Protein AF-A0A7J3U9E3-F1 (afdb_monomer_lite)

Sequence (183 aa):
MKIQPECLPCLLRRVLYEVEIGTDDAKLASDALIAAVKTLSEVFSPSRCSAEIATHVHRTVYEKLGNNDPYRKLKEKSNEVALSLLPKVERVIDETEDPLKAAMVCSIIGNILDFGIKGGSGSPEDLFKVFDKYFSEGLGYDDYGKLHSILLNSKKVVLVTDNCGEIVFDKVLCRELKRFNPG

Secondary structure (DSSP, 8-state):
-B--TTHHHHHHHHHHHHHHHH-S-HHHHHHHHHHHHHHHHHH--TTSBHHHHHHHHHHHHHHHHT-S-TTHHHHHHHHHHHHHHHHHHHHHHHTSS-HHHHHHHHHHHHHHS--SSTT----HHHHHHHHHHHHHH--SS--HHHHHHHHTT-S---PPP--TTHHHHHHHHHHHHHHH---

Foldseek 3Di:
DFDDPVLVVVLLVVQLVLLVLLDPDPVLSVVLSVQLVVLLVVPDDRPDDSVVSSVSSVVSSCVSSVHPCSCVVQLVQLQVLLVVCVVVLVVQLVPDPHSLLSLVQQLVLQVVDSRGDPPPPDDSVVSVVSSVVSSVVGDPDDPPVVVLVVLVPDPDDDDDDDGRNSVSSVVSSVVVSCVSPVD

Structure (mmCIF, N/CA/C/O backbone):
data_AF-A0A7J3U9E3-F1
#
_entry.id   AF-A0A7J3U9E3-F1
#
loop_
_atom_site.group_PDB
_atom_site.id
_atom_site.type_symbol
_atom_site.label_atom_id
_atom_site.label_alt_id
_atom_site.label_comp_id
_atom_site.label_asym_id
_atom_site.label_entity_id
_atom_site.label_seq_id
_atom_site.pdbx_PDB_ins_code
_atom_site.Cartn_x
_atom_site.Cartn_y
_atom_site.Cartn_z
_atom_site.occupancy
_atom_site.B_iso_or_equiv
_atom_site.auth_seq_id
_atom_site.auth_comp_id
_atom_site.auth_asym_id
_atom_site.auth_atom_id
_atom_site.pdbx_PDB_model_num
ATOM 1 N N . MET A 1 1 ? -10.139 6.457 -10.628 1.00 81.62 1 MET A N 1
ATOM 2 C CA . MET A 1 1 ? -10.054 7.867 -11.082 1.00 81.62 1 MET A CA 1
ATOM 3 C C . MET A 1 1 ? -9.633 7.905 -12.544 1.00 81.62 1 MET A C 1
ATOM 5 O O . MET A 1 1 ? -8.918 7.003 -12.964 1.00 81.62 1 MET A O 1
ATOM 9 N N . LYS A 1 2 ? -10.068 8.909 -13.317 1.00 92.81 2 LYS A N 1
ATOM 10 C CA . LYS A 1 2 ? -9.559 9.118 -14.684 1.00 92.81 2 LYS A CA 1
ATOM 11 C C . LYS A 1 2 ? -8.098 9.557 -14.639 1.00 92.81 2 LYS A C 1
ATOM 13 O O . LYS A 1 2 ? -7.717 10.269 -13.708 1.00 92.81 2 LYS A O 1
ATOM 18 N N . ILE A 1 3 ? -7.304 9.149 -15.623 1.00 93.00 3 ILE A N 1
ATOM 19 C CA . ILE A 1 3 ? -5.900 9.561 -15.710 1.00 93.00 3 ILE A CA 1
ATOM 20 C C . ILE A 1 3 ? -5.777 11.087 -15.825 1.00 93.00 3 ILE A C 1
ATOM 22 O O . ILE A 1 3 ? -6.540 11.722 -16.551 1.00 93.00 3 ILE A O 1
ATOM 26 N N . GLN A 1 4 ? -4.842 11.664 -15.071 1.00 93.38 4 GLN A N 1
ATOM 27 C CA . GLN A 1 4 ? -4.520 13.093 -15.086 1.00 93.38 4 GLN A CA 1
ATOM 28 C C . GLN A 1 4 ? -3.133 13.311 -15.713 1.00 93.38 4 GLN A C 1
ATOM 30 O O . GLN A 1 4 ? -2.341 12.362 -15.756 1.00 93.38 4 GLN A O 1
ATOM 35 N N . PRO A 1 5 ? -2.804 14.522 -16.195 1.00 91.50 5 PRO A N 1
ATOM 36 C CA . PRO A 1 5 ? -1.491 14.813 -16.776 1.00 91.50 5 PRO A CA 1
ATOM 37 C C . PRO A 1 5 ? -0.313 14.430 -15.865 1.00 91.50 5 PRO A C 1
ATOM 39 O O . PRO A 1 5 ? 0.682 13.881 -16.335 1.00 91.50 5 PRO A O 1
ATOM 42 N N . GLU A 1 6 ? -0.446 14.625 -14.552 1.00 92.56 6 GLU A N 1
ATOM 43 C CA . GLU A 1 6 ? 0.579 14.325 -13.543 1.00 92.56 6 GLU A CA 1
ATOM 44 C C . GLU A 1 6 ? 0.817 12.815 -13.377 1.00 92.56 6 GLU A C 1
ATOM 46 O O . GLU A 1 6 ? 1.889 12.392 -12.932 1.00 92.56 6 GLU A O 1
ATOM 51 N N . CYS A 1 7 ? -0.153 11.979 -13.772 1.00 92.88 7 CYS A N 1
ATOM 52 C CA . CYS A 1 7 ? -0.016 10.526 -13.725 1.00 92.88 7 CYS A CA 1
ATOM 53 C C . CYS A 1 7 ? 1.046 10.014 -14.703 1.00 92.88 7 CYS A C 1
ATOM 55 O O . CYS A 1 7 ? 1.656 8.984 -14.430 1.00 92.88 7 CYS A O 1
ATOM 57 N N . LEU A 1 8 ? 1.287 10.713 -15.818 1.00 93.00 8 LEU A N 1
ATOM 58 C CA . LEU A 1 8 ? 2.249 10.289 -16.835 1.00 93.00 8 LEU A CA 1
ATOM 59 C C . LEU A 1 8 ? 3.691 10.243 -16.290 1.00 93.00 8 LEU A C 1
ATOM 61 O O . LEU A 1 8 ? 4.283 9.160 -16.276 1.00 93.00 8 LEU A O 1
ATOM 65 N N . PRO A 1 9 ? 4.270 11.353 -15.783 1.00 94.56 9 PRO A N 1
ATOM 66 C CA . PRO A 1 9 ? 5.610 11.313 -15.206 1.00 94.56 9 PRO A CA 1
ATOM 67 C C . PRO A 1 9 ? 5.672 10.470 -13.924 1.00 94.56 9 PRO A C 1
ATOM 69 O O . PRO A 1 9 ? 6.720 9.904 -13.623 1.00 94.56 9 PRO A O 1
ATOM 72 N N . CYS A 1 10 ? 4.572 10.355 -13.171 1.00 94.56 10 CYS A N 1
ATOM 73 C CA . CYS A 1 10 ? 4.508 9.489 -11.993 1.00 94.56 10 CYS A CA 1
ATOM 74 C C . CYS A 1 10 ? 4.672 8.005 -12.362 1.00 94.56 10 CYS A C 1
ATOM 76 O O . CYS A 1 10 ? 5.535 7.323 -11.808 1.00 94.56 10 CYS A O 1
ATOM 78 N N . LEU A 1 11 ? 3.904 7.527 -13.345 1.00 96.38 11 LEU A N 1
ATOM 79 C CA . LEU A 1 11 ? 3.959 6.143 -13.810 1.00 96.38 11 LEU A CA 1
ATOM 80 C C . LEU A 1 11 ? 5.330 5.799 -14.400 1.00 96.38 11 LEU A C 1
ATOM 82 O O . LEU A 1 11 ? 5.890 4.761 -14.065 1.00 96.38 11 LEU A O 1
ATOM 86 N N . LEU A 1 12 ? 5.914 6.685 -15.214 1.00 96.56 12 LEU A N 1
ATOM 87 C CA . LEU A 1 12 ? 7.243 6.456 -15.792 1.00 96.56 12 LEU A CA 1
ATOM 88 C C . LEU A 1 12 ? 8.344 6.369 -14.726 1.00 96.56 12 LEU A C 1
ATOM 90 O O . LEU A 1 12 ? 9.228 5.522 -14.837 1.00 96.56 12 LEU A O 1
ATOM 94 N N . ARG A 1 13 ? 8.277 7.183 -13.662 1.00 96.50 13 ARG A N 1
ATOM 95 C CA . ARG A 1 13 ? 9.192 7.040 -12.516 1.00 96.50 13 ARG A CA 1
ATOM 96 C C . ARG A 1 13 ? 9.023 5.694 -11.816 1.00 96.50 13 ARG A C 1
ATOM 98 O O . ARG A 1 13 ? 10.018 5.091 -11.426 1.00 96.50 13 ARG A O 1
ATOM 105 N N . ARG A 1 14 ? 7.785 5.212 -11.664 1.00 95.75 14 ARG A N 1
ATOM 106 C CA . ARG A 1 14 ? 7.526 3.903 -11.052 1.00 95.75 14 ARG A CA 1
ATOM 107 C C . ARG A 1 14 ? 8.067 2.762 -11.908 1.00 95.75 14 ARG A C 1
ATOM 109 O O . ARG A 1 14 ? 8.693 1.867 -11.361 1.00 95.75 14 ARG A O 1
ATOM 116 N N . VAL A 1 15 ? 7.875 2.832 -13.223 1.00 97.56 15 VAL A N 1
ATOM 117 C CA . VAL A 1 15 ? 8.440 1.885 -14.195 1.00 97.56 15 VAL A CA 1
ATOM 118 C C . VAL A 1 15 ? 9.968 1.865 -14.136 1.00 97.56 15 VAL A C 1
ATOM 120 O O . VAL A 1 15 ? 10.560 0.792 -14.138 1.00 97.56 15 VAL A O 1
ATOM 123 N N . LEU A 1 16 ? 10.619 3.030 -14.043 1.00 97.25 16 LEU A N 1
ATOM 124 C CA . LEU A 1 16 ? 12.074 3.089 -13.891 1.00 97.25 16 LEU A CA 1
ATOM 125 C C . LEU A 1 16 ? 12.529 2.348 -12.629 1.00 97.25 16 LEU A C 1
ATOM 127 O O . LEU A 1 16 ? 13.369 1.459 -12.714 1.00 97.25 16 LEU A O 1
ATOM 131 N N . TYR A 1 17 ? 11.910 2.654 -11.488 1.00 95.44 17 TYR A N 1
ATOM 132 C CA . TYR A 1 17 ? 12.213 1.982 -10.226 1.00 95.44 17 TYR A CA 1
ATOM 133 C C . TYR A 1 17 ? 11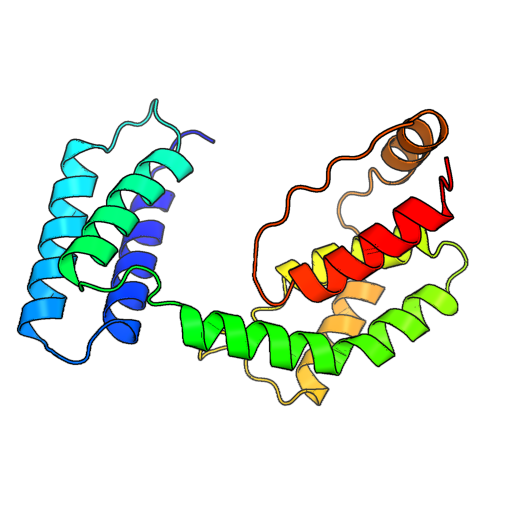.970 0.464 -10.291 1.00 95.44 17 TYR A C 1
ATOM 135 O O . TYR A 1 17 ? 12.771 -0.318 -9.791 1.00 95.44 17 TYR A O 1
ATOM 143 N N . GLU A 1 18 ? 10.878 0.038 -10.927 1.00 95.50 18 GLU A N 1
ATOM 144 C CA . GLU A 1 18 ? 10.525 -1.371 -11.140 1.00 95.50 18 GLU A CA 1
ATOM 145 C C . GLU A 1 18 ? 11.589 -2.134 -11.938 1.00 95.50 18 GLU A C 1
ATOM 147 O O . GLU A 1 18 ? 11.934 -3.265 -11.594 1.00 95.50 18 GLU A O 1
ATOM 152 N N . VAL A 1 19 ? 12.135 -1.504 -12.979 1.00 97.00 19 VAL A N 1
ATOM 153 C CA . VAL A 1 19 ? 13.220 -2.067 -13.786 1.00 97.00 19 VAL A CA 1
ATOM 154 C C . VAL A 1 19 ? 14.523 -2.132 -12.986 1.00 97.00 19 VAL A C 1
ATOM 156 O O . VAL A 1 19 ? 15.174 -3.174 -13.001 1.00 97.00 19 VAL A O 1
ATOM 159 N N . GLU A 1 20 ? 14.866 -1.078 -12.238 1.00 95.06 20 GLU A N 1
ATOM 160 C CA . GLU A 1 20 ? 16.078 -1.017 -11.401 1.00 95.06 20 GLU A CA 1
ATOM 161 C C . GLU A 1 20 ? 16.117 -2.105 -10.322 1.00 95.06 20 GLU A C 1
ATOM 163 O O . GLU A 1 20 ? 17.176 -2.653 -10.030 1.00 95.06 20 GLU A O 1
ATOM 168 N N . ILE A 1 21 ? 14.975 -2.437 -9.716 1.00 94.31 21 ILE A N 1
ATOM 169 C CA . ILE A 1 21 ? 14.902 -3.539 -8.743 1.00 94.31 21 ILE A CA 1
ATOM 170 C C . ILE A 1 21 ? 14.735 -4.910 -9.412 1.00 94.31 21 ILE A C 1
ATOM 172 O O . ILE A 1 21 ? 14.888 -5.941 -8.754 1.00 94.31 21 ILE A O 1
ATOM 176 N N . GLY A 1 22 ? 14.366 -4.926 -10.693 1.00 94.38 22 GLY A N 1
ATOM 177 C CA . GLY A 1 22 ? 14.012 -6.124 -11.441 1.00 94.38 22 GLY A CA 1
ATOM 178 C C . GLY A 1 22 ? 15.18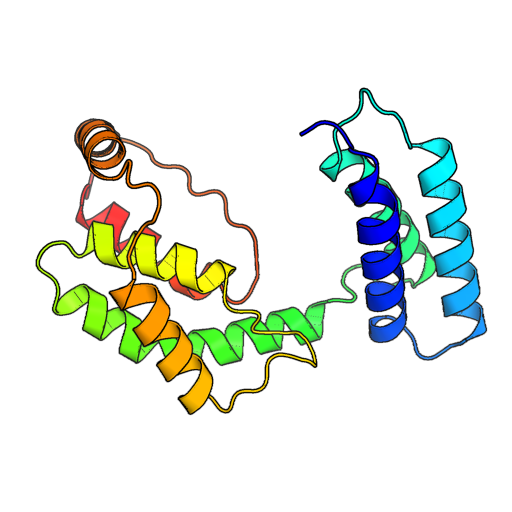0 -6.777 -12.176 1.00 94.38 22 GLY A C 1
ATOM 179 O O . GLY A 1 22 ? 15.147 -7.992 -12.370 1.00 94.38 22 GLY A O 1
ATOM 180 N N . THR A 1 23 ? 16.197 -6.012 -12.589 1.00 95.69 23 THR A N 1
ATOM 181 C CA . THR A 1 23 ? 17.367 -6.539 -13.306 1.00 95.69 23 THR A CA 1
ATOM 182 C C . THR A 1 23 ? 18.586 -5.616 -13.241 1.00 95.69 23 THR A C 1
ATOM 184 O O . THR A 1 23 ? 18.447 -4.397 -13.240 1.00 95.69 23 THR A O 1
ATOM 187 N N . ASP A 1 24 ? 19.783 -6.210 -13.274 1.00 96.19 24 ASP A N 1
ATOM 188 C CA . ASP A 1 24 ? 21.062 -5.508 -13.463 1.00 96.19 24 ASP A CA 1
ATOM 189 C C . ASP A 1 24 ? 21.544 -5.546 -14.936 1.00 96.19 24 ASP A C 1
ATOM 191 O O . ASP A 1 24 ? 22.569 -4.956 -15.283 1.00 96.19 24 ASP A O 1
ATOM 195 N N . ASP A 1 25 ? 20.829 -6.247 -15.830 1.00 97.94 25 ASP A N 1
ATOM 196 C CA . ASP A 1 25 ? 21.156 -6.307 -17.260 1.00 97.94 25 ASP A CA 1
ATOM 197 C C . ASP A 1 25 ? 20.689 -5.026 -17.964 1.00 97.94 25 ASP A C 1
ATOM 199 O O . ASP A 1 25 ? 19.494 -4.790 -18.157 1.00 97.94 25 ASP A O 1
ATOM 203 N N . ALA A 1 26 ? 21.649 -4.206 -18.393 1.00 97.25 26 ALA A N 1
ATOM 204 C CA . ALA A 1 26 ? 21.386 -2.919 -19.033 1.00 97.25 26 ALA A CA 1
ATOM 205 C C . ALA A 1 26 ? 20.565 -3.026 -20.332 1.00 97.25 26 ALA A C 1
ATOM 207 O O . ALA A 1 26 ? 19.770 -2.131 -20.633 1.00 97.25 26 ALA A O 1
ATOM 208 N N . LYS A 1 27 ? 20.738 -4.103 -21.109 1.00 97.94 27 LYS A N 1
ATOM 209 C CA . LYS A 1 27 ? 19.973 -4.313 -22.342 1.00 97.94 27 LYS A CA 1
ATOM 210 C C . LYS A 1 27 ? 18.536 -4.685 -22.002 1.00 97.94 27 LYS A C 1
ATOM 212 O O . LYS A 1 27 ? 17.617 -4.074 -22.541 1.00 97.94 27 LYS A O 1
ATOM 217 N N . LEU A 1 28 ? 18.346 -5.627 -21.079 1.00 98.06 28 LEU A N 1
ATOM 218 C CA . LEU A 1 28 ? 17.017 -6.028 -20.620 1.00 98.06 28 LEU A CA 1
ATOM 219 C C . LEU A 1 28 ? 16.259 -4.850 -19.996 1.00 98.06 28 LEU A C 1
ATOM 221 O O . LEU A 1 28 ? 15.079 -4.651 -20.285 1.00 98.06 28 LEU A O 1
ATOM 225 N N . ALA A 1 29 ? 16.951 -4.037 -19.196 1.00 98.00 29 ALA A N 1
ATOM 226 C CA . ALA A 1 29 ? 16.406 -2.819 -18.616 1.00 98.00 29 ALA A CA 1
ATOM 227 C C . ALA A 1 29 ? 15.936 -1.836 -19.698 1.00 98.00 29 ALA A C 1
ATOM 229 O O . ALA A 1 29 ? 14.800 -1.361 -19.660 1.00 98.00 29 ALA A O 1
ATOM 230 N N . SER A 1 30 ? 16.775 -1.570 -20.705 1.00 98.19 30 SER A N 1
ATOM 231 C CA . SER A 1 30 ? 16.413 -0.698 -21.827 1.00 98.19 30 SER A CA 1
ATOM 232 C C . SER A 1 30 ? 15.210 -1.236 -22.609 1.00 98.19 30 SER A C 1
ATOM 234 O O . SER A 1 30 ? 14.263 -0.491 -22.872 1.00 98.19 30 SER A O 1
ATOM 236 N N . ASP A 1 31 ? 15.197 -2.536 -22.911 1.00 98.31 31 ASP A N 1
ATOM 237 C CA . ASP A 1 31 ? 14.107 -3.192 -23.635 1.00 98.31 31 ASP A CA 1
ATOM 238 C C . ASP A 1 31 ? 12.777 -3.115 -22.861 1.00 98.31 31 ASP A C 1
ATOM 240 O O . ASP A 1 31 ? 11.725 -2.860 -23.460 1.00 98.31 31 ASP A O 1
ATOM 244 N N . ALA A 1 32 ? 12.810 -3.278 -21.534 1.00 98.44 32 ALA A N 1
ATOM 245 C CA . ALA A 1 32 ? 11.640 -3.144 -20.668 1.00 98.44 32 ALA A CA 1
ATOM 246 C C . ALA A 1 32 ? 11.102 -1.703 -20.639 1.00 98.44 32 ALA A C 1
ATOM 248 O O . ALA A 1 32 ? 9.899 -1.493 -20.809 1.00 98.44 32 ALA A O 1
ATOM 249 N N . LEU A 1 33 ? 11.979 -0.700 -20.511 1.00 98.44 33 LEU A N 1
ATOM 250 C CA . LEU A 1 33 ? 11.592 0.717 -20.540 1.00 98.44 33 LEU A CA 1
ATOM 251 C C . LEU A 1 33 ? 10.970 1.114 -21.886 1.00 98.44 33 LEU A C 1
ATOM 253 O O . LEU A 1 33 ? 9.926 1.770 -21.923 1.00 98.44 33 LEU A O 1
ATOM 257 N N . ILE A 1 34 ? 11.569 0.683 -23.001 1.00 98.50 34 ILE A N 1
ATOM 258 C CA . ILE A 1 34 ? 11.032 0.931 -24.346 1.00 98.50 34 ILE A CA 1
ATOM 259 C C . ILE A 1 34 ? 9.642 0.301 -24.490 1.00 98.50 34 ILE A C 1
ATOM 261 O O . ILE A 1 34 ? 8.728 0.933 -25.025 1.00 98.50 34 ILE A O 1
ATOM 265 N N . ALA A 1 35 ? 9.461 -0.932 -24.013 1.00 98.50 35 ALA A N 1
ATOM 266 C CA . ALA A 1 35 ? 8.174 -1.618 -24.065 1.00 98.50 35 ALA A CA 1
ATOM 267 C C . ALA A 1 35 ? 7.104 -0.924 -23.206 1.00 98.50 35 ALA A C 1
ATOM 269 O O . ALA A 1 35 ? 5.956 -0.800 -23.642 1.00 98.50 35 ALA A O 1
ATOM 270 N N . ALA A 1 36 ? 7.480 -0.419 -22.029 1.00 98.44 36 ALA A N 1
ATOM 271 C CA . ALA A 1 36 ? 6.589 0.333 -21.154 1.00 98.44 36 ALA A CA 1
ATOM 272 C C . ALA A 1 36 ? 6.092 1.625 -21.814 1.00 98.44 36 ALA A C 1
ATOM 274 O O . ALA A 1 36 ? 4.891 1.886 -21.823 1.00 98.44 36 ALA A O 1
ATOM 275 N N . VAL A 1 37 ? 6.995 2.408 -22.419 1.00 98.25 37 VAL A N 1
ATOM 276 C CA . VAL A 1 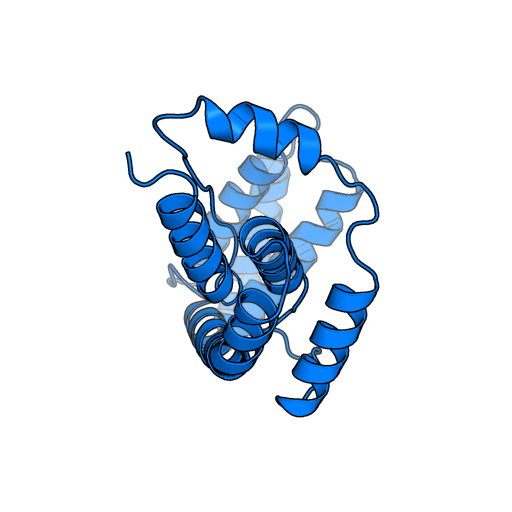37 ? 6.642 3.662 -23.108 1.00 98.25 37 VAL A CA 1
ATOM 277 C C . VAL A 1 37 ? 5.731 3.402 -24.309 1.00 98.25 37 VAL A C 1
ATOM 279 O O . VAL A 1 37 ? 4.754 4.127 -24.490 1.00 98.25 37 VAL A O 1
ATOM 282 N N . LYS A 1 38 ? 6.007 2.356 -25.102 1.00 98.38 38 LYS A N 1
ATOM 283 C CA . LYS A 1 38 ? 5.137 1.947 -26.220 1.00 98.38 38 LYS A CA 1
ATOM 284 C C . LYS A 1 38 ? 3.747 1.539 -25.739 1.00 98.38 38 LYS A C 1
ATOM 286 O O . LYS A 1 38 ? 2.755 2.060 -26.228 1.00 98.38 38 LYS A O 1
ATOM 291 N N . THR A 1 39 ? 3.679 0.675 -24.726 1.00 98.31 39 THR A N 1
ATOM 292 C CA . THR A 1 39 ? 2.396 0.251 -24.143 1.00 98.31 39 THR A CA 1
ATOM 293 C C . THR A 1 39 ? 1.619 1.462 -23.647 1.00 98.31 39 THR A C 1
ATOM 295 O O . THR A 1 39 ? 0.440 1.613 -23.948 1.00 98.31 39 THR A O 1
ATOM 298 N N . LEU A 1 40 ? 2.284 2.360 -22.917 1.00 97.12 40 LEU A N 1
ATOM 299 C CA . LEU A 1 40 ? 1.668 3.569 -22.394 1.00 97.12 40 LEU A CA 1
ATOM 300 C C . LEU A 1 40 ? 1.105 4.447 -23.514 1.00 97.12 40 LEU A C 1
ATOM 302 O O . LEU A 1 40 ? -0.027 4.896 -23.380 1.00 97.12 40 LEU A O 1
ATOM 306 N N . SER A 1 41 ? 1.833 4.665 -24.616 1.00 96.38 41 SER A N 1
ATOM 307 C CA . SER A 1 41 ? 1.319 5.478 -25.727 1.00 96.38 41 SER A CA 1
ATOM 308 C C . SER A 1 41 ? 0.099 4.852 -26.410 1.00 96.38 41 SER A C 1
ATOM 310 O O . SER A 1 41 ? -0.791 5.583 -26.837 1.00 96.38 41 SER A O 1
ATOM 312 N N . GLU A 1 42 ? 0.026 3.522 -26.467 1.00 96.75 42 GLU A N 1
ATOM 313 C CA . GLU A 1 42 ? -1.105 2.784 -27.038 1.00 96.75 42 GLU A CA 1
ATOM 314 C C . GLU A 1 42 ? -2.341 2.812 -26.130 1.00 96.75 42 GLU A C 1
ATOM 316 O O . GLU A 1 42 ? -3.466 2.966 -26.608 1.00 96.75 42 GLU A O 1
ATOM 321 N N . VAL A 1 43 ? -2.155 2.656 -24.814 1.00 95.38 43 VAL A N 1
ATOM 322 C CA . VAL A 1 43 ? -3.275 2.522 -23.868 1.00 95.38 43 VAL A CA 1
ATOM 323 C C . VAL A 1 43 ? -3.740 3.845 -23.259 1.00 95.38 43 VAL A C 1
ATOM 325 O O . VAL A 1 43 ? -4.833 3.886 -22.678 1.00 95.38 43 VAL A O 1
ATOM 328 N N . PHE A 1 44 ? -2.937 4.910 -23.356 1.00 94.00 44 PHE A N 1
ATOM 329 C CA . PHE A 1 44 ? -3.234 6.198 -22.737 1.00 94.00 44 PHE A CA 1
ATOM 330 C C . PHE A 1 44 ? -4.523 6.801 -23.293 1.00 94.00 44 PHE A C 1
ATOM 332 O O . PHE A 1 44 ? -4.701 6.988 -24.494 1.00 94.00 44 PHE A O 1
ATOM 339 N N . SER A 1 45 ? -5.432 7.156 -22.390 1.00 93.62 45 SER A N 1
ATOM 340 C CA . SER A 1 45 ? -6.686 7.804 -22.747 1.00 93.62 45 SER A CA 1
ATOM 341 C C . SER A 1 45 ? -7.209 8.611 -21.558 1.00 93.62 45 SER A C 1
ATOM 343 O O . SER A 1 45 ? -7.428 8.021 -20.498 1.00 93.62 45 SER A O 1
ATOM 345 N N . PRO A 1 46 ? -7.488 9.921 -21.715 1.00 92.19 46 PRO A N 1
ATOM 346 C CA . PRO A 1 46 ? -8.044 10.758 -20.645 1.00 92.19 46 PRO A CA 1
ATOM 347 C C . PRO A 1 46 ? -9.380 10.254 -20.080 1.00 92.19 46 PRO A C 1
ATOM 349 O O . PRO A 1 46 ? -9.762 10.590 -18.961 1.00 92.19 46 PRO A O 1
ATOM 352 N N . SER A 1 47 ? -10.118 9.442 -20.844 1.00 93.69 47 SER A N 1
ATOM 353 C CA . SER A 1 47 ? -11.374 8.837 -20.394 1.00 93.69 47 SER A CA 1
ATOM 354 C C . SER A 1 47 ? -11.197 7.546 -19.593 1.00 93.69 47 SER A C 1
ATOM 356 O O . SER A 1 47 ? -12.155 7.119 -18.951 1.00 93.69 47 SER A O 1
ATOM 358 N N . ARG A 1 48 ? -10.012 6.922 -19.617 1.00 93.75 48 ARG A N 1
ATOM 359 C CA . ARG A 1 48 ? -9.754 5.636 -18.953 1.00 93.75 48 ARG A CA 1
ATOM 360 C C . ARG A 1 48 ? -9.283 5.804 -17.513 1.00 93.75 48 ARG A C 1
ATOM 362 O O . ARG A 1 48 ? -8.774 6.851 -17.104 1.00 93.75 48 ARG A O 1
ATOM 369 N N . CYS A 1 49 ? -9.468 4.739 -16.735 1.00 95.19 49 CYS A N 1
ATOM 370 C CA . CYS A 1 49 ? -9.005 4.670 -15.358 1.00 95.19 49 CYS A CA 1
ATOM 371 C C . CYS A 1 49 ? -7.469 4.643 -15.308 1.00 95.19 49 CYS A C 1
ATOM 373 O O . CYS A 1 49 ? -6.835 3.864 -16.019 1.00 95.19 49 CYS A O 1
ATOM 375 N N . SER A 1 50 ? -6.866 5.457 -14.439 1.00 94.69 50 SER A N 1
ATOM 376 C CA . SER A 1 50 ? -5.407 5.491 -14.264 1.00 94.69 50 SER A CA 1
ATOM 377 C C . SER A 1 50 ? -4.836 4.143 -13.817 1.00 94.69 50 SER A C 1
ATOM 379 O O . SER A 1 50 ? -3.814 3.714 -14.344 1.00 94.69 50 SER A O 1
ATOM 381 N N . ALA A 1 51 ? -5.513 3.454 -12.893 1.00 94.62 51 ALA A N 1
ATOM 382 C CA . ALA A 1 51 ? -5.079 2.156 -12.374 1.00 94.62 51 ALA A CA 1
ATOM 383 C C . ALA A 1 51 ? -5.090 1.059 -13.451 1.00 94.62 51 ALA A C 1
ATOM 385 O O . ALA A 1 51 ? -4.206 0.207 -13.483 1.00 94.62 51 ALA A O 1
ATOM 386 N N . GLU A 1 52 ? -6.057 1.104 -14.369 1.00 96.31 52 GLU A N 1
ATOM 387 C CA . GLU A 1 52 ? -6.143 0.173 -15.497 1.00 96.31 52 GLU A CA 1
ATOM 388 C C . GLU A 1 52 ? -4.971 0.381 -16.468 1.00 96.31 52 GLU A C 1
ATOM 390 O O . GLU A 1 52 ? -4.282 -0.575 -16.818 1.00 96.31 52 GLU A O 1
ATOM 395 N N . ILE A 1 53 ? -4.687 1.637 -16.835 1.00 96.94 53 ILE A N 1
ATOM 396 C CA . ILE A 1 53 ? -3.531 1.996 -17.672 1.00 96.94 53 ILE A CA 1
ATOM 397 C C . ILE A 1 53 ? -2.224 1.544 -17.010 1.00 96.94 53 ILE A C 1
ATOM 399 O O . ILE A 1 53 ? -1.423 0.863 -17.648 1.00 96.94 53 ILE A O 1
ATOM 403 N N . ALA A 1 54 ? -2.024 1.877 -15.732 1.00 96.94 54 ALA A N 1
ATOM 404 C CA . ALA A 1 54 ? -0.831 1.481 -14.987 1.00 96.94 54 ALA A CA 1
ATOM 405 C C . ALA A 1 54 ? -0.675 -0.047 -14.938 1.00 96.94 54 ALA A C 1
ATOM 407 O O . ALA A 1 54 ? 0.418 -0.555 -15.165 1.00 96.94 54 ALA A O 1
ATOM 408 N N . THR A 1 55 ? -1.772 -0.785 -14.733 1.00 97.00 55 THR A N 1
ATOM 409 C CA . THR A 1 55 ? -1.772 -2.257 -14.729 1.00 97.00 55 THR A CA 1
ATOM 410 C C . THR A 1 55 ? -1.262 -2.829 -16.049 1.00 97.00 55 THR A C 1
ATOM 412 O O . THR A 1 55 ? -0.458 -3.758 -16.038 1.00 97.00 55 THR A O 1
ATOM 415 N N . HIS A 1 56 ? -1.701 -2.287 -17.189 1.00 97.62 56 HIS A N 1
ATOM 416 C CA . HIS A 1 56 ? -1.205 -2.730 -18.494 1.00 97.62 56 HIS A CA 1
ATOM 417 C C . HIS A 1 56 ? 0.295 -2.475 -18.649 1.00 97.62 56 HIS A C 1
ATOM 419 O O . HIS A 1 56 ? 1.025 -3.370 -19.063 1.00 97.62 56 HIS A O 1
ATOM 425 N N . VAL A 1 57 ? 0.756 -1.282 -18.272 1.00 98.31 57 VAL A N 1
ATOM 426 C CA . VAL A 1 57 ? 2.168 -0.903 -18.392 1.00 98.31 57 VAL A CA 1
ATOM 427 C C . VAL A 1 57 ? 3.060 -1.774 -17.501 1.00 98.31 57 VAL A C 1
ATOM 429 O O . VAL A 1 57 ? 4.035 -2.332 -17.998 1.00 98.31 57 VAL A O 1
ATOM 432 N N . HIS A 1 58 ? 2.706 -1.958 -16.225 1.00 98.06 58 HIS A N 1
ATOM 433 C CA . HIS A 1 58 ? 3.468 -2.802 -15.295 1.00 98.06 58 HIS A CA 1
ATOM 434 C C . HIS A 1 58 ? 3.508 -4.269 -15.734 1.00 98.06 58 HIS A C 1
ATOM 436 O O . HIS A 1 58 ? 4.557 -4.903 -15.673 1.00 98.06 58 HIS A O 1
ATOM 442 N N . ARG A 1 59 ? 2.400 -4.813 -16.259 1.00 98.00 59 ARG A N 1
ATOM 443 C CA . ARG A 1 59 ? 2.386 -6.183 -16.801 1.00 98.00 59 ARG A CA 1
ATOM 444 C C . ARG A 1 59 ? 3.351 -6.351 -17.968 1.00 98.00 59 ARG A C 1
ATOM 446 O O . ARG A 1 59 ? 4.113 -7.313 -17.964 1.00 98.00 59 ARG A O 1
ATOM 453 N N . THR A 1 60 ? 3.384 -5.402 -18.906 1.00 98.31 60 THR A N 1
ATOM 454 C CA . THR A 1 60 ? 4.364 -5.436 -20.002 1.00 98.31 60 THR A CA 1
ATOM 455 C C . THR A 1 60 ? 5.795 -5.451 -19.464 1.00 98.31 60 THR A C 1
ATOM 457 O O . THR A 1 60 ? 6.637 -6.192 -19.971 1.00 98.31 60 THR A O 1
ATOM 460 N N . VAL A 1 61 ? 6.087 -4.650 -18.436 1.00 98.31 61 VAL A N 1
ATOM 461 C CA . VAL A 1 61 ? 7.416 -4.631 -17.810 1.00 98.31 61 VAL A CA 1
ATOM 462 C C . VAL A 1 61 ? 7.728 -5.983 -17.166 1.00 98.31 61 VAL A C 1
ATOM 464 O O . VAL A 1 61 ? 8.796 -6.529 -17.426 1.00 98.31 61 VAL A O 1
ATOM 467 N N . TYR A 1 62 ? 6.802 -6.574 -16.408 1.00 98.00 62 TYR A N 1
ATOM 468 C CA . TYR A 1 62 ? 6.995 -7.885 -15.765 1.00 98.00 62 TYR A CA 1
ATOM 469 C C . TYR A 1 62 ? 7.281 -8.986 -16.785 1.00 98.00 62 TYR A C 1
ATOM 471 O O . TYR A 1 62 ? 8.223 -9.763 -16.620 1.00 98.00 62 TYR A O 1
ATOM 479 N N . GLU A 1 63 ? 6.510 -9.013 -17.872 1.00 97.69 63 GLU A N 1
ATOM 480 C CA . GLU A 1 63 ? 6.699 -9.947 -18.981 1.00 97.69 63 GLU A CA 1
ATOM 481 C C . GLU A 1 63 ? 8.069 -9.763 -19.640 1.00 97.69 63 GLU A C 1
ATOM 483 O O . GLU A 1 63 ? 8.755 -10.747 -19.919 1.00 97.69 63 GLU A O 1
ATOM 488 N N . LYS A 1 64 ? 8.503 -8.512 -19.852 1.00 97.81 64 LYS A N 1
ATOM 489 C CA . LYS A 1 64 ? 9.822 -8.214 -20.424 1.00 97.81 64 LYS A CA 1
ATOM 490 C C . LYS A 1 64 ? 10.962 -8.623 -19.511 1.00 97.81 64 LYS A C 1
ATOM 492 O O . LYS A 1 64 ? 11.931 -9.185 -20.004 1.00 97.81 64 LYS A O 1
ATOM 497 N N . LEU A 1 65 ? 10.837 -8.381 -18.210 1.00 97.00 65 LEU A N 1
ATOM 498 C CA . LEU A 1 65 ? 11.829 -8.779 -17.214 1.00 97.00 65 LEU A CA 1
ATOM 499 C C . LEU A 1 65 ? 11.846 -10.297 -16.967 1.00 97.00 65 LEU A C 1
ATOM 501 O O . LEU A 1 65 ? 12.777 -10.797 -16.341 1.00 97.00 65 LEU A O 1
ATOM 505 N N . GLY A 1 66 ? 10.822 -11.033 -17.413 1.00 96.56 66 GLY A N 1
ATOM 506 C CA . GLY A 1 66 ? 10.650 -12.447 -17.074 1.00 96.56 66 GLY A CA 1
ATOM 507 C C . GLY A 1 66 ? 10.415 -12.671 -15.575 1.00 96.56 66 GLY A C 1
ATOM 508 O O . GLY A 1 66 ? 10.693 -13.752 -15.058 1.00 96.56 66 GLY A O 1
ATOM 509 N N . ASN A 1 67 ? 9.926 -11.648 -14.867 1.00 93.88 67 ASN A N 1
ATOM 510 C CA . ASN A 1 67 ? 9.716 -11.662 -13.426 1.00 93.88 67 ASN A CA 1
ATOM 511 C C . ASN A 1 67 ? 8.311 -11.148 -13.096 1.00 93.88 67 ASN A C 1
ATOM 513 O O . ASN A 1 67 ? 8.024 -9.964 -13.234 1.00 93.88 67 ASN A O 1
ATOM 517 N N . ASN A 1 68 ? 7.458 -12.045 -12.601 1.00 92.56 68 ASN A N 1
ATOM 518 C CA . ASN A 1 68 ? 6.068 -11.736 -12.252 1.00 92.56 68 ASN A CA 1
ATOM 519 C C . ASN A 1 68 ? 5.913 -10.957 -10.934 1.00 92.56 68 ASN A C 1
ATOM 521 O O . ASN A 1 68 ? 4.796 -10.582 -10.585 1.00 92.56 68 ASN A O 1
ATOM 525 N N . ASP A 1 69 ? 6.993 -10.771 -10.169 1.00 95.19 69 ASP A N 1
ATOM 526 C CA . ASP A 1 69 ? 6.973 -10.032 -8.906 1.00 95.19 69 ASP A CA 1
ATOM 527 C C . ASP A 1 69 ? 8.335 -9.373 -8.590 1.00 95.19 69 ASP A C 1
ATOM 529 O O . ASP A 1 69 ? 9.048 -9.818 -7.680 1.00 95.19 69 ASP A O 1
ATOM 533 N N . PRO A 1 70 ? 8.717 -8.296 -9.306 1.00 94.44 70 PRO A N 1
ATOM 534 C CA . PRO A 1 70 ? 9.956 -7.554 -9.041 1.00 94.44 70 PRO A CA 1
ATOM 535 C C . PRO A 1 70 ? 10.042 -6.995 -7.615 1.00 94.44 70 PRO A C 1
ATOM 537 O O . PRO A 1 70 ? 11.128 -6.835 -7.065 1.00 94.44 70 PRO A O 1
ATOM 540 N N . TYR A 1 71 ? 8.895 -6.767 -6.974 1.00 94.50 71 TYR A N 1
ATOM 541 C CA . TYR A 1 71 ? 8.798 -6.185 -5.638 1.00 94.50 71 TYR A CA 1
ATOM 542 C C . TYR A 1 71 ? 8.906 -7.199 -4.497 1.00 94.50 71 TYR A C 1
ATOM 544 O O . TYR A 1 71 ? 8.814 -6.798 -3.339 1.00 94.50 71 TYR A O 1
ATOM 552 N N . ARG A 1 72 ? 9.096 -8.499 -4.763 1.00 94.62 72 ARG A N 1
ATOM 553 C CA . ARG A 1 72 ? 9.043 -9.544 -3.722 1.00 94.62 72 ARG A CA 1
ATOM 554 C C . ARG A 1 72 ? 9.882 -9.228 -2.482 1.00 94.62 72 ARG A C 1
ATOM 556 O O . ARG A 1 72 ? 9.345 -9.202 -1.379 1.00 94.62 72 ARG A O 1
ATOM 563 N N . LYS A 1 73 ? 11.170 -8.929 -2.673 1.00 91.94 73 LYS A N 1
ATOM 564 C CA . LYS A 1 73 ? 12.096 -8.612 -1.570 1.00 91.94 73 LYS A CA 1
ATOM 565 C C . LYS A 1 73 ? 11.675 -7.355 -0.809 1.00 91.94 73 LYS A C 1
ATOM 567 O O . LYS A 1 73 ? 11.819 -7.293 0.408 1.00 91.94 73 LYS A O 1
ATOM 572 N N . LEU A 1 74 ? 11.139 -6.365 -1.526 1.00 90.81 74 LEU A N 1
ATOM 573 C CA . LEU A 1 74 ? 10.624 -5.137 -0.930 1.00 90.81 74 LEU A CA 1
ATOM 574 C C . LEU A 1 74 ? 9.435 -5.440 -0.020 1.00 90.81 74 LEU A C 1
ATOM 576 O O . LEU A 1 74 ? 9.434 -5.043 1.135 1.00 90.81 74 LEU A O 1
ATOM 580 N N . LYS A 1 75 ? 8.468 -6.215 -0.522 1.00 93.06 75 LYS A N 1
ATOM 581 C CA . LYS A 1 75 ? 7.266 -6.622 0.216 1.00 93.06 75 LYS A CA 1
ATOM 582 C C . LYS A 1 75 ? 7.600 -7.427 1.469 1.00 93.06 75 LYS A C 1
ATOM 584 O O . LYS A 1 75 ? 7.015 -7.189 2.523 1.00 93.06 75 LYS A O 1
ATOM 589 N N . GLU A 1 76 ? 8.546 -8.360 1.364 1.00 93.44 76 GLU A N 1
ATOM 590 C CA . GLU A 1 76 ? 9.056 -9.124 2.508 1.00 93.44 76 GLU A CA 1
ATOM 591 C C . GLU A 1 76 ? 9.655 -8.193 3.562 1.00 93.44 76 GLU A C 1
ATOM 593 O O . GLU A 1 76 ? 9.293 -8.286 4.737 1.00 93.44 76 GLU A O 1
ATOM 598 N N . LYS A 1 77 ? 10.497 -7.240 3.138 1.00 90.00 77 LYS A N 1
ATOM 599 C CA . LYS A 1 77 ? 11.103 -6.275 4.054 1.00 90.00 77 LYS A CA 1
ATOM 600 C C . LYS A 1 77 ? 10.065 -5.366 4.707 1.00 90.00 77 LYS A C 1
ATOM 602 O O . LYS A 1 77 ? 10.126 -5.151 5.914 1.00 90.00 77 LYS A O 1
ATOM 607 N N . SER A 1 78 ? 9.092 -4.884 3.938 1.00 90.44 78 SER A N 1
ATOM 608 C CA . SER A 1 78 ? 8.008 -4.050 4.451 1.00 90.44 78 SER A CA 1
ATOM 609 C C . SER A 1 78 ? 7.205 -4.766 5.536 1.00 90.44 78 SER A C 1
ATOM 611 O O . SER A 1 78 ? 6.937 -4.186 6.586 1.00 90.44 78 SER A O 1
ATOM 613 N N . ASN A 1 79 ? 6.879 -6.046 5.328 1.00 93.44 79 ASN A N 1
ATOM 614 C CA . ASN A 1 79 ? 6.192 -6.862 6.330 1.00 93.44 79 ASN A CA 1
ATOM 615 C C . ASN A 1 79 ? 7.048 -7.089 7.584 1.00 93.44 79 ASN A C 1
ATOM 617 O O . ASN A 1 79 ? 6.532 -6.978 8.692 1.00 93.44 79 ASN A O 1
ATOM 621 N N . GLU A 1 80 ? 8.341 -7.395 7.430 1.00 92.00 80 GLU A N 1
ATOM 622 C CA . GLU A 1 80 ? 9.268 -7.581 8.557 1.00 92.00 80 GLU A CA 1
ATOM 623 C C . GLU A 1 80 ? 9.327 -6.325 9.437 1.00 92.00 80 GLU A C 1
ATOM 625 O O . GLU A 1 80 ? 9.190 -6.403 10.660 1.00 92.00 80 GLU A O 1
ATOM 630 N N . VAL A 1 81 ? 9.482 -5.157 8.809 1.00 88.94 81 VAL A N 1
ATOM 631 C CA . VAL A 1 81 ? 9.539 -3.877 9.516 1.00 88.94 81 VAL A CA 1
ATOM 632 C C . VAL A 1 81 ? 8.205 -3.589 10.197 1.00 88.94 81 VAL A C 1
ATOM 634 O O . VAL A 1 81 ? 8.191 -3.333 11.397 1.00 88.94 81 VAL A O 1
ATOM 637 N N . ALA A 1 82 ? 7.078 -3.705 9.496 1.00 91.88 82 ALA A N 1
ATOM 638 C CA . ALA A 1 82 ? 5.758 -3.491 10.087 1.00 91.88 82 ALA A CA 1
ATOM 639 C C . ALA A 1 82 ? 5.470 -4.418 11.286 1.00 91.88 82 ALA A C 1
ATOM 641 O O . ALA A 1 82 ? 4.930 -3.974 12.299 1.00 91.88 82 ALA A O 1
ATOM 642 N N . LEU A 1 83 ? 5.892 -5.687 11.227 1.00 93.75 83 LEU A N 1
ATOM 643 C CA . LEU A 1 83 ? 5.763 -6.632 12.343 1.00 93.75 83 LEU A CA 1
ATOM 644 C C . LEU A 1 83 ? 6.547 -6.191 13.586 1.00 93.75 83 LEU A C 1
ATOM 646 O O . LEU A 1 83 ? 6.092 -6.434 14.702 1.00 93.75 83 LEU A O 1
ATOM 650 N N . SER A 1 84 ? 7.682 -5.509 13.417 1.00 91.00 84 SER A N 1
ATOM 651 C CA . SER A 1 84 ? 8.440 -4.945 14.545 1.00 91.00 84 SER A CA 1
ATOM 652 C C . SER A 1 84 ? 7.688 -3.825 15.278 1.00 91.00 84 SER A C 1
ATOM 654 O O . SER A 1 84 ? 7.877 -3.646 16.482 1.00 91.00 84 SER A O 1
ATOM 656 N N . LEU A 1 85 ? 6.783 -3.117 14.587 1.00 91.00 85 LEU A N 1
ATOM 657 C CA . LEU A 1 85 ? 5.930 -2.085 15.183 1.00 91.00 85 LEU A CA 1
ATOM 658 C C . LEU A 1 85 ? 4.692 -2.648 15.891 1.00 91.00 85 LEU A C 1
ATOM 660 O O . LEU A 1 85 ? 4.122 -1.975 16.754 1.00 91.00 85 LEU A O 1
ATOM 664 N N . LEU A 1 86 ? 4.294 -3.878 15.564 1.00 94.12 86 LEU A N 1
ATOM 665 C CA . LEU A 1 86 ? 3.043 -4.479 16.020 1.00 94.12 86 LEU A CA 1
ATOM 666 C C . LEU A 1 86 ? 2.856 -4.457 17.552 1.00 94.12 86 LEU A C 1
ATOM 668 O O . LEU A 1 86 ? 1.788 -4.029 17.986 1.00 94.12 86 LEU A O 1
ATOM 672 N N . PRO A 1 87 ? 3.857 -4.786 18.399 1.00 94.88 87 PRO A N 1
ATOM 673 C CA . PRO A 1 87 ? 3.673 -4.733 19.852 1.00 94.88 87 PRO A CA 1
ATOM 674 C C . PRO A 1 87 ? 3.326 -3.337 20.381 1.00 94.88 87 PRO A C 1
ATOM 676 O O . PRO A 1 87 ? 2.665 -3.211 21.407 1.00 94.88 87 PRO A O 1
ATOM 679 N N . LYS A 1 88 ? 3.797 -2.273 19.720 1.00 91.19 88 LYS A N 1
ATOM 680 C CA . LYS A 1 88 ? 3.458 -0.895 20.096 1.00 91.19 88 LYS A CA 1
ATOM 681 C C . LYS A 1 88 ? 2.038 -0.546 19.665 1.00 91.19 88 LYS A C 1
ATOM 683 O O . LYS A 1 88 ? 1.297 0.017 20.459 1.00 91.19 88 LYS A O 1
ATOM 688 N N . VAL A 1 89 ? 1.680 -0.902 18.434 1.00 94.62 89 VAL A N 1
ATOM 689 C CA . VAL A 1 89 ? 0.336 -0.698 17.874 1.00 94.62 89 VAL A CA 1
ATOM 690 C C . VAL A 1 89 ? -0.719 -1.350 18.758 1.00 94.62 89 VAL A C 1
ATOM 692 O O . VAL A 1 89 ? -1.707 -0.712 19.099 1.00 94.62 89 VAL A O 1
ATOM 695 N N . GLU A 1 90 ? -0.490 -2.597 19.173 1.00 96.38 90 GLU A N 1
ATOM 696 C CA . GLU A 1 90 ? -1.419 -3.316 20.047 1.00 96.38 90 GLU A CA 1
ATOM 697 C C . GLU A 1 90 ? -1.581 -2.623 21.401 1.00 96.38 90 GLU A C 1
ATOM 699 O O . GLU A 1 90 ? -2.713 -2.399 21.815 1.00 96.38 90 GLU A O 1
ATOM 704 N N . ARG A 1 91 ? -0.485 -2.181 22.038 1.00 96.12 91 ARG A N 1
ATOM 705 C CA . ARG A 1 91 ? -0.571 -1.410 23.292 1.00 96.12 91 ARG A CA 1
ATOM 706 C C . ARG A 1 91 ? -1.388 -0.130 23.137 1.00 96.12 91 ARG A C 1
ATOM 708 O O . ARG A 1 91 ? -2.259 0.127 23.953 1.00 96.12 91 ARG A O 1
ATOM 715 N N . VAL A 1 92 ? -1.139 0.645 22.081 1.00 94.94 92 VAL A N 1
ATOM 716 C CA . VAL A 1 92 ? -1.868 1.900 21.823 1.00 94.94 92 VAL A CA 1
ATOM 717 C C . VAL A 1 92 ? -3.370 1.655 21.649 1.00 94.94 92 VAL A C 1
ATOM 719 O O . VAL A 1 92 ? -4.183 2.446 22.120 1.00 94.94 92 VAL A O 1
ATOM 722 N N . ILE A 1 93 ? -3.742 0.560 20.985 1.00 96.81 93 ILE A N 1
ATOM 723 C CA . ILE A 1 93 ? -5.144 0.177 20.782 1.00 96.81 93 ILE A CA 1
ATOM 724 C C . ILE A 1 93 ? -5.788 -0.290 22.092 1.00 96.81 93 ILE A C 1
ATOM 726 O O . ILE A 1 93 ? -6.922 0.085 22.372 1.00 96.81 93 ILE A O 1
ATOM 730 N N . ASP A 1 94 ? -5.075 -1.077 22.897 1.00 95.75 94 ASP A N 1
ATOM 731 C CA . ASP A 1 94 ? -5.589 -1.605 24.164 1.00 95.75 94 ASP A CA 1
ATOM 732 C C . ASP A 1 94 ? -5.707 -0.519 25.257 1.00 95.75 94 ASP A C 1
ATOM 734 O O . ASP A 1 94 ? -6.530 -0.641 26.162 1.00 95.75 94 ASP A O 1
ATOM 738 N N . GLU A 1 95 ? -4.901 0.545 25.183 1.00 95.56 95 GLU A N 1
ATOM 739 C CA . GLU A 1 95 ? -4.879 1.654 26.152 1.00 95.56 95 GLU A CA 1
ATOM 740 C C . GLU A 1 95 ? -5.865 2.790 25.821 1.00 95.56 95 GLU A C 1
ATOM 742 O O . GLU A 1 95 ? -6.037 3.708 26.625 1.00 95.56 95 GLU A O 1
ATOM 747 N N . THR A 1 96 ? -6.514 2.761 24.652 1.00 95.19 96 THR A N 1
ATOM 748 C CA . THR A 1 96 ? -7.468 3.803 24.248 1.00 95.19 96 THR A CA 1
ATOM 749 C C . THR A 1 96 ? -8.908 3.483 24.663 1.00 95.19 96 THR A C 1
ATOM 751 O O . THR A 1 96 ? -9.287 2.328 24.844 1.00 95.19 96 THR A O 1
ATOM 754 N N . GLU A 1 97 ? -9.747 4.516 24.772 1.00 94.94 97 GLU A N 1
ATOM 755 C CA . GLU A 1 97 ? -11.179 4.355 25.062 1.00 94.94 97 GLU A CA 1
ATOM 756 C C . GLU A 1 97 ? -11.956 3.750 23.882 1.00 94.94 97 GLU A C 1
ATOM 758 O O . GLU A 1 97 ? -12.979 3.098 24.088 1.00 94.94 97 GLU A O 1
ATOM 763 N N . ASP A 1 98 ? -11.466 3.942 22.650 1.00 96.12 98 ASP A N 1
ATOM 764 C CA . ASP A 1 98 ? -12.090 3.425 21.429 1.00 96.12 98 ASP A CA 1
ATOM 765 C C . ASP A 1 98 ? -11.092 2.609 20.580 1.00 96.12 98 ASP A C 1
ATOM 767 O O . ASP A 1 98 ? -10.494 3.130 19.625 1.00 96.12 98 ASP A O 1
ATOM 771 N N . PRO A 1 99 ? -10.912 1.313 20.904 1.00 97.19 99 PRO A N 1
ATOM 772 C CA . PRO A 1 99 ? -9.977 0.432 20.205 1.00 97.19 99 PRO A CA 1
ATOM 773 C C . PRO A 1 99 ? -10.240 0.324 18.701 1.00 97.19 99 PRO A C 1
ATOM 775 O O . PRO A 1 99 ? -9.300 0.199 17.914 1.00 97.19 99 PRO A O 1
ATOM 778 N N . LEU A 1 100 ? -11.507 0.403 18.274 1.00 97.00 100 LEU A N 1
ATOM 779 C CA . LEU A 1 100 ? -11.858 0.315 16.859 1.00 97.00 100 LEU A CA 1
ATOM 780 C C . LEU A 1 100 ? -11.360 1.548 16.102 1.00 97.00 100 LEU A C 1
ATOM 782 O O . LEU A 1 100 ? -10.721 1.404 15.055 1.00 97.00 100 LEU A O 1
ATOM 786 N N . LYS A 1 101 ? -11.603 2.751 16.640 1.00 97.44 101 LYS A N 1
ATOM 787 C CA . LYS A 1 101 ? -11.080 3.990 16.053 1.00 97.44 101 LYS A CA 1
ATOM 788 C C . LYS A 1 101 ? -9.557 3.977 16.005 1.00 97.44 101 LYS A C 1
ATOM 790 O O . LYS A 1 101 ? -8.978 4.281 14.961 1.00 97.44 101 LYS A O 1
ATOM 795 N N . ALA A 1 102 ? -8.906 3.594 17.103 1.00 97.56 102 ALA A N 1
ATOM 796 C CA . ALA A 1 102 ? -7.449 3.526 17.157 1.00 97.56 102 ALA A CA 1
ATOM 797 C C . ALA A 1 102 ? -6.884 2.543 16.125 1.00 97.56 102 ALA A C 1
ATOM 799 O O . ALA A 1 102 ? -5.932 2.883 15.424 1.00 97.56 102 ALA A O 1
ATOM 800 N N . ALA A 1 103 ? -7.498 1.368 15.959 1.00 97.56 103 ALA A N 1
ATOM 801 C CA . ALA A 1 103 ? -7.077 0.396 14.955 1.00 97.56 103 ALA A CA 1
ATOM 802 C C . ALA A 1 103 ? -7.219 0.927 13.519 1.00 97.56 103 ALA A C 1
ATOM 804 O O . ALA A 1 103 ? -6.344 0.676 12.690 1.00 97.56 103 ALA A O 1
ATOM 805 N N . MET A 1 104 ? -8.271 1.703 13.224 1.00 96.56 104 MET A N 1
ATOM 806 C CA . MET A 1 104 ? -8.433 2.361 11.919 1.00 96.56 104 MET A CA 1
ATOM 807 C C . MET A 1 104 ? -7.335 3.393 11.661 1.00 96.56 104 MET A C 1
ATOM 809 O O . MET A 1 104 ? -6.735 3.393 10.589 1.00 96.56 104 MET A O 1
ATOM 813 N N . VAL A 1 105 ? -7.029 4.240 12.648 1.00 96.88 105 VAL A N 1
ATOM 814 C CA . VAL A 1 105 ? -5.934 5.216 12.535 1.00 96.88 105 VAL A CA 1
ATOM 815 C C . VAL A 1 105 ? -4.594 4.500 12.344 1.00 96.88 105 VAL A C 1
ATOM 817 O O . VAL A 1 105 ? -3.812 4.894 11.485 1.00 96.88 105 VAL A O 1
ATOM 820 N N . CYS A 1 106 ? -4.344 3.407 13.070 1.00 96.50 106 CYS A N 1
ATOM 821 C CA . CYS A 1 106 ? -3.125 2.610 12.914 1.00 96.50 106 CYS A CA 1
ATOM 822 C C . CYS A 1 106 ? -2.994 1.990 11.513 1.00 96.50 106 CYS A C 1
ATOM 824 O O . CYS A 1 106 ? -1.899 2.002 10.956 1.00 96.50 106 CYS A O 1
ATOM 826 N N . SER A 1 107 ? -4.089 1.476 10.941 1.00 95.94 107 SER A N 1
ATOM 827 C CA . SER A 1 107 ? -4.133 0.973 9.556 1.00 95.94 107 SER A CA 1
ATOM 828 C C . SER A 1 107 ? -3.782 2.081 8.551 1.00 95.94 107 SER A C 1
ATOM 830 O O . SER A 1 107 ? -2.871 1.909 7.743 1.00 95.94 107 SER A O 1
ATOM 832 N N . ILE A 1 108 ? -4.373 3.275 8.69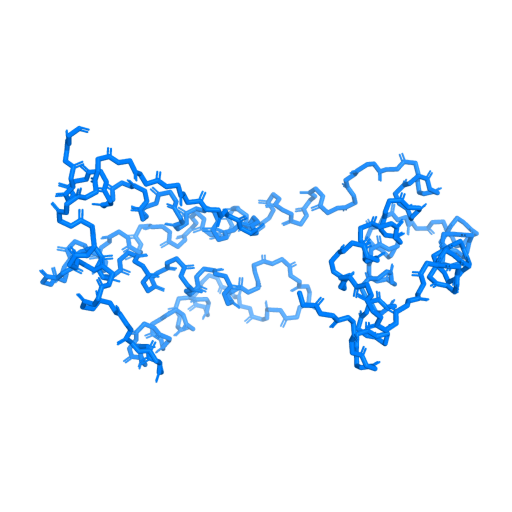6 1.00 95.12 108 ILE A N 1
ATOM 833 C CA . ILE A 1 108 ? -4.069 4.443 7.848 1.00 95.12 108 ILE A CA 1
ATOM 834 C C . ILE A 1 108 ? -2.593 4.852 7.954 1.00 95.12 108 ILE A C 1
ATOM 836 O O . ILE A 1 108 ? -1.945 5.089 6.935 1.00 95.12 108 ILE A O 1
ATOM 840 N N . ILE A 1 109 ? -2.040 4.913 9.170 1.00 94.12 109 ILE A N 1
ATOM 841 C CA . ILE A 1 109 ? -0.616 5.215 9.381 1.00 94.12 109 ILE A CA 1
ATOM 842 C C . ILE A 1 109 ? 0.257 4.152 8.711 1.00 94.12 109 ILE A C 1
ATOM 844 O O . ILE A 1 109 ? 1.250 4.500 8.076 1.00 94.12 109 ILE A O 1
ATOM 848 N N . GLY A 1 110 ? -0.129 2.876 8.791 1.00 92.12 110 GLY A N 1
ATOM 849 C CA . GLY A 1 110 ? 0.539 1.780 8.094 1.00 92.12 110 GLY A CA 1
ATOM 850 C C . GLY A 1 110 ? 0.689 2.026 6.590 1.00 92.12 110 GLY A C 1
ATOM 851 O O . GLY A 1 110 ? 1.750 1.749 6.047 1.00 92.12 110 GLY A O 1
ATOM 852 N N . ASN A 1 111 ? -0.311 2.610 5.925 1.00 90.69 111 ASN A N 1
ATOM 853 C CA . ASN A 1 111 ? -0.218 2.931 4.495 1.00 90.69 111 ASN A CA 1
ATOM 854 C C . ASN A 1 111 ? 0.662 4.163 4.193 1.00 90.69 111 ASN A C 1
ATOM 856 O O . ASN A 1 111 ? 1.203 4.307 3.100 1.00 90.69 111 ASN A O 1
ATOM 860 N N . ILE A 1 112 ? 0.809 5.078 5.157 1.00 86.31 112 ILE A N 1
ATOM 861 C CA . ILE A 1 112 ? 1.664 6.271 5.024 1.00 86.31 112 ILE A CA 1
ATOM 862 C C . ILE A 1 112 ? 3.140 5.909 5.215 1.00 86.31 112 ILE A C 1
ATOM 864 O O . ILE A 1 112 ? 4.024 6.517 4.606 1.00 86.31 112 ILE A O 1
ATOM 868 N N . LEU A 1 113 ? 3.418 4.939 6.085 1.00 84.25 113 LEU A N 1
ATOM 869 C CA . LEU A 1 113 ? 4.770 4.499 6.385 1.00 84.25 113 LEU A CA 1
ATOM 870 C C . LEU A 1 113 ? 5.346 3.717 5.195 1.00 84.25 113 LEU A C 1
ATOM 872 O O . LEU A 1 113 ? 4.999 2.568 4.934 1.00 84.25 113 LEU A O 1
ATOM 876 N N . ASP A 1 114 ? 6.278 4.339 4.476 1.00 70.44 114 ASP A N 1
ATOM 877 C CA . AS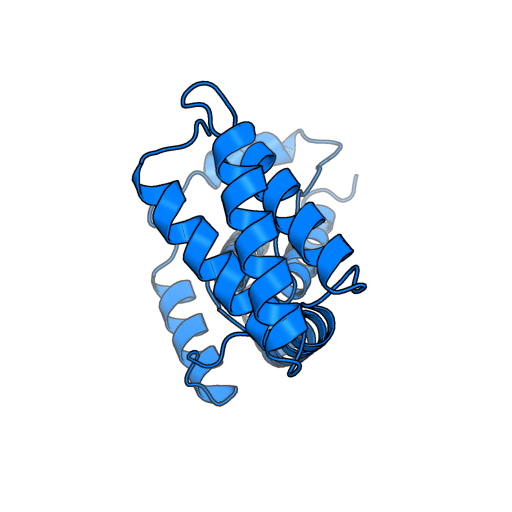P A 1 114 ? 7.021 3.687 3.398 1.00 70.44 114 ASP A CA 1
ATOM 878 C C . ASP A 1 114 ? 8.069 2.719 3.974 1.00 70.44 114 ASP A C 1
ATOM 880 O O . ASP A 1 114 ? 9.232 3.060 4.193 1.00 70.44 114 ASP A O 1
ATOM 884 N N . PHE A 1 115 ? 7.639 1.488 4.254 1.00 67.31 115 PHE A N 1
ATOM 885 C CA . PHE A 1 115 ? 8.478 0.457 4.868 1.00 67.31 115 PHE A CA 1
ATOM 886 C C . PHE A 1 115 ? 9.512 -0.169 3.914 1.00 67.31 115 PHE A C 1
ATOM 888 O O . PHE A 1 115 ? 10.241 -1.076 4.321 1.00 67.31 115 PHE A O 1
ATOM 895 N N . GLY A 1 116 ? 9.524 0.215 2.631 1.00 54.34 116 GLY A N 1
ATOM 896 C CA . GLY A 1 116 ? 10.295 -0.463 1.587 1.00 54.34 116 GLY A CA 1
ATOM 897 C C . GLY A 1 116 ? 11.373 0.393 0.921 1.00 54.34 116 GLY A C 1
ATOM 898 O O . GLY A 1 116 ? 12.450 -0.116 0.607 1.00 54.34 116 GLY A O 1
ATOM 899 N N . ILE A 1 117 ? 11.132 1.675 0.656 1.00 54.56 117 ILE A N 1
ATOM 900 C CA . ILE A 1 117 ? 11.980 2.410 -0.292 1.00 54.56 117 ILE A CA 1
ATOM 901 C C . ILE A 1 117 ? 13.274 2.933 0.359 1.00 54.56 117 ILE A C 1
ATOM 903 O O . ILE A 1 117 ? 13.281 3.491 1.458 1.00 54.56 117 ILE A O 1
ATOM 907 N N . LYS A 1 118 ? 14.394 2.797 -0.375 1.00 42.69 118 LYS A N 1
ATOM 908 C CA . LYS A 1 118 ? 15.673 3.491 -0.127 1.00 42.69 118 LYS A CA 1
ATOM 909 C C . LYS A 1 118 ? 15.426 5.007 -0.115 1.00 42.69 118 LYS A C 1
ATOM 911 O O . LYS A 1 118 ? 15.458 5.654 -1.155 1.00 42.69 118 LYS A O 1
ATOM 916 N N . GLY A 1 119 ? 15.135 5.551 1.057 1.00 45.41 119 GLY A N 1
ATOM 917 C CA . GLY A 1 119 ? 14.716 6.942 1.245 1.00 45.41 119 GLY A CA 1
ATOM 918 C C . GLY A 1 119 ? 13.941 7.150 2.545 1.00 45.41 119 GLY A C 1
ATOM 919 O O . GLY A 1 119 ? 14.002 8.237 3.113 1.00 45.41 119 GLY A O 1
ATOM 920 N N . GLY A 1 120 ? 13.308 6.093 3.069 1.00 48.09 120 GLY A N 1
ATOM 921 C CA . GLY A 1 120 ? 12.815 6.036 4.443 1.00 48.09 120 GLY A CA 1
ATOM 922 C C . GLY A 1 120 ? 13.981 5.899 5.417 1.00 48.09 120 GLY A C 1
ATOM 923 O O . GLY A 1 120 ? 14.348 4.803 5.831 1.00 48.09 120 GLY A O 1
ATOM 924 N N . SER A 1 121 ? 14.628 7.014 5.737 1.00 44.12 121 SER A N 1
ATOM 925 C CA . SER A 1 121 ? 15.566 7.109 6.848 1.00 44.12 121 SER A CA 1
ATOM 926 C C . SER A 1 121 ? 14.846 6.741 8.140 1.00 44.12 121 SER A C 1
ATOM 928 O O . SER A 1 121 ? 14.065 7.535 8.664 1.00 44.12 121 SER A O 1
ATOM 930 N N . GLY A 1 122 ? 15.119 5.551 8.655 1.00 55.88 122 GLY A N 1
ATOM 931 C CA . GLY A 1 122 ? 14.738 5.240 10.009 1.00 55.88 122 GLY A CA 1
ATOM 932 C C . GLY A 1 122 ? 15.190 3.874 10.462 1.00 55.88 122 GLY A C 1
ATOM 933 O O . GLY A 1 122 ? 14.762 2.851 9.938 1.00 55.88 122 GLY A O 1
ATOM 934 N N . SER A 1 123 ? 16.005 3.863 11.504 1.00 67.50 123 SER A N 1
ATOM 935 C CA . SER A 1 123 ? 15.979 2.754 12.453 1.00 67.50 123 SER A CA 1
ATOM 936 C C . SER A 1 123 ? 14.522 2.491 12.908 1.00 67.50 123 SER A C 1
ATOM 938 O O . SER A 1 123 ? 13.683 3.394 12.783 1.00 67.50 123 SER A O 1
ATOM 940 N N . PRO A 1 124 ? 14.155 1.297 13.413 1.00 69.88 124 PRO A N 1
ATOM 941 C CA . PRO A 1 124 ? 12.824 1.067 13.990 1.00 69.88 124 PRO A CA 1
ATOM 942 C C . PRO A 1 124 ? 12.379 2.190 14.948 1.00 69.88 124 PRO A C 1
ATOM 944 O O . PRO A 1 124 ? 11.212 2.577 14.968 1.00 69.88 124 PRO A O 1
ATOM 947 N N . GLU A 1 125 ? 13.328 2.792 15.665 1.00 75.62 125 GLU A N 1
ATOM 948 C CA . GLU A 1 125 ? 13.159 3.943 16.549 1.00 75.62 125 GLU A CA 1
ATOM 949 C C . GLU A 1 125 ? 12.628 5.199 15.848 1.00 75.62 125 GLU A C 1
ATOM 951 O O . GLU A 1 125 ? 11.830 5.937 16.427 1.00 75.62 125 GLU A O 1
ATOM 956 N N . ASP A 1 126 ? 13.029 5.463 14.610 1.00 80.62 126 ASP A N 1
ATOM 957 C CA . ASP A 1 126 ? 12.547 6.629 13.870 1.00 80.62 126 ASP A CA 1
ATOM 958 C C . ASP A 1 126 ? 11.150 6.385 13.300 1.00 80.62 126 ASP A C 1
ATOM 960 O O . ASP A 1 126 ? 10.301 7.275 13.369 1.00 80.62 126 ASP A O 1
ATOM 964 N N . LEU A 1 127 ? 10.862 5.159 12.850 1.00 82.94 127 LEU A N 1
ATOM 965 C CA . LEU A 1 127 ? 9.501 4.759 12.480 1.00 82.94 127 LEU A CA 1
ATOM 966 C C . LEU A 1 127 ? 8.550 4.872 13.673 1.00 82.94 127 LEU A C 1
ATOM 968 O O . LEU A 1 127 ? 7.423 5.335 13.513 1.00 82.94 127 LEU A O 1
ATOM 972 N N . PHE A 1 128 ? 9.011 4.537 14.882 1.00 84.31 128 PHE A N 1
ATOM 973 C CA . PHE A 1 128 ? 8.228 4.726 16.100 1.00 84.31 128 PHE A CA 1
ATOM 974 C C . PHE A 1 128 ? 7.893 6.190 16.382 1.00 84.31 128 PHE A C 1
ATOM 976 O O . PHE A 1 128 ? 6.767 6.460 16.798 1.00 84.31 128 PHE A O 1
ATOM 983 N N . LYS A 1 129 ? 8.829 7.119 16.154 1.00 87.44 129 LYS A N 1
ATOM 984 C CA . LYS A 1 129 ? 8.583 8.562 16.326 1.00 87.44 129 LYS A CA 1
ATOM 985 C C . LYS A 1 129 ? 7.602 9.092 15.286 1.00 87.44 129 LYS A C 1
ATOM 987 O O . LYS A 1 129 ? 6.731 9.890 15.617 1.00 87.44 129 LYS A O 1
ATOM 992 N N . VAL A 1 130 ? 7.747 8.660 14.032 1.00 88.75 130 VAL A N 1
ATOM 993 C CA . VAL A 1 130 ? 6.840 9.049 12.944 1.00 88.75 130 VAL A CA 1
ATOM 994 C C . VAL A 1 130 ? 5.434 8.511 13.208 1.00 88.75 130 VAL A C 1
ATOM 996 O O . VAL A 1 130 ? 4.465 9.253 13.062 1.00 88.75 130 VAL A O 1
ATOM 999 N N . PHE A 1 131 ? 5.326 7.264 13.672 1.00 91.69 131 PHE A N 1
ATOM 1000 C CA . PHE A 1 131 ? 4.063 6.677 14.107 1.00 91.69 131 PHE A CA 1
ATOM 1001 C C . PHE A 1 131 ? 3.413 7.501 15.225 1.00 91.69 131 PHE A C 1
ATOM 1003 O O . PHE A 1 131 ? 2.260 7.893 15.080 1.00 91.69 131 PHE A O 1
ATOM 1010 N N . ASP A 1 132 ? 4.147 7.816 16.301 1.00 92.31 132 ASP A N 1
ATOM 1011 C CA . ASP A 1 132 ? 3.602 8.593 17.427 1.00 92.31 132 ASP A CA 1
ATOM 1012 C C . ASP A 1 132 ? 3.110 9.964 16.983 1.00 92.31 132 ASP A C 1
ATOM 1014 O O . ASP A 1 132 ? 2.026 10.398 17.374 1.00 92.31 132 ASP A O 1
ATOM 1018 N N . LYS A 1 133 ? 3.892 10.627 16.125 1.00 93.50 133 LYS A N 1
ATOM 1019 C CA . LYS A 1 133 ? 3.520 11.911 15.546 1.00 93.50 133 LYS A CA 1
ATOM 1020 C C . LYS A 1 133 ? 2.177 11.799 14.826 1.00 93.50 133 LYS A C 1
ATOM 1022 O O . LYS A 1 133 ? 1.241 12.492 15.212 1.00 93.50 133 LYS A O 1
ATOM 1027 N N . TYR A 1 134 ? 2.057 10.916 13.835 1.00 93.50 134 TYR A N 1
ATOM 1028 C CA . TYR A 1 134 ? 0.818 10.793 13.063 1.00 93.50 134 TYR A CA 1
ATOM 1029 C C . TYR A 1 134 ? -0.366 10.318 13.903 1.00 93.50 134 TYR A C 1
ATOM 1031 O O . TYR A 1 134 ? -1.481 10.798 13.715 1.00 93.50 134 TYR A O 1
ATOM 1039 N N . PHE A 1 135 ? -0.136 9.427 14.866 1.00 94.50 135 PHE A N 1
ATOM 1040 C CA . PHE A 1 135 ? -1.197 8.979 15.760 1.00 94.50 135 PHE A CA 1
ATOM 1041 C C . PHE A 1 135 ? -1.730 10.135 16.618 1.00 94.50 135 PHE A C 1
ATOM 1043 O O . PHE A 1 135 ? -2.940 10.275 16.773 1.00 94.50 135 PHE A O 1
ATOM 1050 N N . SER A 1 136 ? -0.842 11.005 17.114 1.00 93.75 136 SER A N 1
ATOM 1051 C CA . SER A 1 136 ? -1.228 12.194 17.885 1.00 93.75 136 SER A CA 1
ATOM 1052 C C . SER A 1 136 ? -1.890 13.295 17.048 1.00 93.75 136 SER A C 1
ATOM 1054 O O . SER A 1 136 ? -2.745 14.011 17.563 1.00 93.75 136 SER A O 1
ATOM 1056 N N . GLU A 1 137 ? -1.526 13.425 15.768 1.00 94.44 137 GLU A N 1
ATOM 1057 C CA . GLU A 1 137 ? -2.166 14.363 14.834 1.00 94.44 137 GLU A CA 1
ATOM 1058 C C . GLU A 1 137 ? -3.623 13.969 14.539 1.00 94.44 137 GLU A C 1
ATOM 1060 O O . GLU A 1 137 ? -4.470 14.840 14.329 1.00 94.44 137 GLU A O 1
ATOM 1065 N N . GLY A 1 138 ? -3.931 12.669 14.565 1.00 91.62 138 GLY A N 1
ATOM 1066 C CA . GLY A 1 138 ? -5.270 12.151 14.315 1.00 91.62 138 GLY A CA 1
ATOM 1067 C C . GLY A 1 138 ? -5.703 12.281 12.851 1.00 91.62 138 GLY A C 1
ATOM 1068 O O . GLY A 1 138 ? -4.891 12.281 11.927 1.00 91.62 138 GLY A O 1
ATOM 1069 N N . LEU A 1 139 ? -7.017 12.347 12.621 1.00 93.94 139 LEU A N 1
ATOM 1070 C CA . LEU A 1 139 ? -7.594 12.397 11.277 1.00 93.94 139 LEU A CA 1
ATOM 1071 C C . LEU A 1 139 ? -7.902 13.840 10.868 1.00 93.94 139 LEU A C 1
ATOM 1073 O O . LEU A 1 139 ? -8.716 14.508 11.499 1.00 93.94 139 LEU A O 1
ATOM 1077 N N . GLY A 1 140 ? -7.313 14.296 9.758 1.00 94.00 140 GLY A N 1
ATOM 1078 C CA . GLY A 1 140 ? -7.633 15.610 9.182 1.00 94.00 140 GLY A CA 1
ATOM 1079 C C . GLY A 1 140 ? -9.074 15.713 8.658 1.00 94.00 140 GLY A C 1
ATOM 1080 O O . GLY A 1 140 ? -9.661 16.792 8.661 1.00 94.00 140 GLY A O 1
ATOM 1081 N N . TYR A 1 141 ? -9.658 14.588 8.239 1.00 94.94 141 TYR A N 1
ATOM 1082 C CA . TYR A 1 141 ? -11.081 14.453 7.940 1.00 94.94 141 TYR A CA 1
ATOM 1083 C C . TYR A 1 141 ? -11.603 13.184 8.613 1.00 94.94 141 TYR A C 1
ATOM 1085 O O . TYR A 1 141 ? -11.139 12.087 8.304 1.00 94.94 141 TYR A O 1
ATOM 1093 N N . ASP A 1 142 ? -12.540 13.340 9.546 1.00 95.44 142 ASP A N 1
ATOM 1094 C CA . ASP A 1 142 ? -12.973 12.268 10.442 1.00 95.44 142 ASP A CA 1
ATOM 1095 C C . ASP A 1 142 ? -14.462 11.940 10.256 1.00 95.44 142 ASP A C 1
ATOM 1097 O O . ASP A 1 142 ? -15.344 12.574 10.835 1.00 95.44 142 ASP A O 1
ATOM 1101 N N . ASP A 1 143 ? -14.731 10.912 9.450 1.00 96.69 143 ASP A N 1
ATOM 1102 C CA . ASP A 1 143 ? -16.068 10.338 9.251 1.00 96.69 143 ASP A CA 1
ATOM 1103 C C . ASP A 1 143 ? -16.318 9.095 10.129 1.00 96.69 143 ASP A C 1
ATOM 1105 O O . ASP A 1 143 ? -17.283 8.351 9.911 1.00 96.69 143 ASP A O 1
ATOM 1109 N N . TYR A 1 144 ? -15.489 8.870 11.157 1.00 96.31 144 TYR A N 1
ATOM 1110 C CA . TYR A 1 144 ? -15.572 7.693 12.019 1.00 96.31 144 TYR A CA 1
ATOM 1111 C C . TYR A 1 144 ? -16.962 7.504 12.636 1.00 96.31 144 TYR A C 1
ATOM 1113 O O . TYR A 1 144 ? -17.490 6.399 12.616 1.00 96.31 144 TYR A O 1
ATOM 1121 N N . GLY A 1 145 ? -17.620 8.571 13.104 1.00 96.50 145 GLY A N 1
ATOM 1122 C CA . GLY A 1 145 ? -18.964 8.466 13.691 1.00 96.50 145 GLY A CA 1
ATOM 1123 C C . GLY A 1 145 ? -20.027 7.941 12.710 1.00 96.50 145 GLY A C 1
ATOM 1124 O O . GLY A 1 145 ? -20.916 7.171 13.094 1.00 96.50 145 GLY A O 1
ATOM 1125 N N . LYS A 1 146 ? -19.916 8.298 11.421 1.00 96.94 146 LYS A N 1
ATOM 1126 C CA . LYS A 1 146 ? -20.799 7.772 10.366 1.00 96.94 146 LYS A CA 1
ATOM 1127 C C . LYS A 1 146 ? -20.499 6.299 10.109 1.00 96.94 146 LYS A C 1
ATOM 1129 O O . LYS A 1 146 ? -21.424 5.490 10.072 1.00 96.94 146 LYS A O 1
ATOM 1134 N N . LEU A 1 147 ? -19.217 5.953 9.976 1.00 95.81 147 LEU A N 1
ATOM 1135 C CA . LEU A 1 147 ? -18.777 4.573 9.780 1.00 95.81 147 LEU A CA 1
ATOM 1136 C C . LEU A 1 147 ? -19.207 3.680 10.951 1.00 95.81 147 LEU A C 1
ATOM 1138 O O . LEU A 1 147 ? -19.807 2.637 10.722 1.00 95.81 147 LEU A O 1
ATOM 1142 N N . HIS A 1 148 ? -18.996 4.121 12.189 1.00 96.06 148 HIS A N 1
ATOM 1143 C CA . HIS A 1 148 ? -19.420 3.434 13.407 1.00 96.06 148 HIS A CA 1
ATOM 1144 C C . HIS A 1 148 ? -20.930 3.142 13.396 1.00 96.06 148 HIS A C 1
ATOM 1146 O O . HIS A 1 148 ? -21.355 2.016 13.648 1.00 96.06 148 HIS A O 1
ATOM 1152 N N . SER A 1 149 ? -21.757 4.123 13.019 1.00 95.69 149 SER A N 1
ATOM 1153 C CA . SER A 1 149 ? -23.217 3.950 12.921 1.00 95.69 149 SER A CA 1
ATOM 1154 C C . SER A 1 149 ? -23.634 2.925 11.856 1.00 95.69 149 SER A C 1
ATOM 1156 O O . SER A 1 149 ? -24.577 2.156 12.060 1.00 95.69 149 SER A O 1
ATOM 1158 N N . ILE A 1 150 ? -22.924 2.887 10.723 1.00 95.81 150 ILE A N 1
ATOM 1159 C CA . ILE A 1 150 ? -23.119 1.876 9.671 1.00 95.81 150 ILE A CA 1
ATOM 1160 C C . ILE A 1 150 ? -22.696 0.495 10.186 1.00 95.81 150 ILE A C 1
ATOM 1162 O O . ILE A 1 150 ? -23.410 -0.491 9.977 1.00 95.81 150 ILE A O 1
ATOM 1166 N N . LEU A 1 151 ? -21.564 0.419 10.889 1.00 95.81 151 LEU A N 1
ATOM 1167 C CA . LEU A 1 151 ? -21.035 -0.826 11.432 1.00 95.81 151 LEU A CA 1
ATOM 1168 C C . LEU A 1 151 ? -22.005 -1.463 12.429 1.00 95.81 151 LEU A C 1
ATOM 1170 O O . LEU A 1 151 ? -22.228 -2.660 12.310 1.00 95.81 151 LEU A O 1
ATOM 1174 N N . LEU A 1 152 ? -22.675 -0.708 13.308 1.00 94.00 152 LEU A N 1
ATOM 1175 C CA . LEU A 1 152 ? -23.647 -1.255 14.280 1.00 94.00 152 LEU A CA 1
ATOM 1176 C C . LEU A 1 152 ? -24.733 -2.157 13.661 1.00 94.00 152 LEU A C 1
ATOM 1178 O O . LEU A 1 152 ? -25.237 -3.062 14.317 1.00 94.00 152 LEU A O 1
ATOM 1182 N N . ASN A 1 153 ? -25.097 -1.924 12.397 1.00 91.50 153 ASN A N 1
ATOM 1183 C CA . ASN A 1 153 ? -26.123 -2.698 11.688 1.00 91.50 153 ASN A CA 1
ATOM 1184 C C . ASN A 1 153 ? -25.540 -3.650 10.625 1.00 91.50 153 ASN A C 1
ATOM 1186 O O . ASN A 1 153 ? -26.280 -4.344 9.922 1.00 91.50 153 ASN A O 1
ATOM 1190 N N . SER A 1 154 ? -24.215 -3.678 10.476 1.00 93.56 154 SER A N 1
ATOM 1191 C CA . SER A 1 154 ? -23.522 -4.434 9.435 1.00 93.56 154 SER A CA 1
ATOM 1192 C C . SER A 1 154 ? -23.242 -5.867 9.877 1.00 93.56 154 SER A C 1
ATOM 1194 O O . SER A 1 154 ? -22.492 -6.107 10.814 1.00 93.56 154 SER A O 1
ATOM 1196 N N . LYS A 1 155 ? -23.789 -6.842 9.141 1.00 90.69 155 LYS A N 1
ATOM 1197 C CA . LYS A 1 155 ? -23.525 -8.280 9.366 1.00 90.69 155 LYS A CA 1
ATOM 1198 C C . LYS A 1 155 ? -22.276 -8.796 8.654 1.00 90.69 155 LYS A C 1
ATOM 1200 O O . LYS A 1 155 ? -21.781 -9.871 8.962 1.00 90.69 155 LYS A O 1
ATOM 1205 N N . LYS A 1 156 ? -21.829 -8.089 7.617 1.00 92.38 156 LYS A N 1
ATOM 1206 C CA . LYS A 1 156 ? -20.676 -8.460 6.794 1.00 92.38 156 LYS A CA 1
ATOM 1207 C C . LYS A 1 156 ? -19.914 -7.199 6.441 1.00 92.38 156 LYS A C 1
ATOM 1209 O O . LYS A 1 156 ? -20.517 -6.225 6.000 1.00 92.38 156 LYS A O 1
ATOM 1214 N N . VAL A 1 157 ? -18.601 -7.255 6.604 1.00 93.75 157 VAL A N 1
ATOM 1215 C CA . VAL A 1 157 ? -17.679 -6.175 6.260 1.00 93.75 157 VAL A CA 1
ATOM 1216 C C . VAL A 1 157 ? -16.648 -6.737 5.291 1.00 93.75 157 VAL A C 1
ATOM 1218 O O . VAL A 1 157 ? -16.161 -7.852 5.477 1.00 93.75 157 VAL A O 1
ATOM 1221 N N . VAL A 1 158 ? -16.343 -5.974 4.244 1.00 95.31 158 VAL A N 1
ATOM 1222 C CA . VAL A 1 158 ? -15.271 -6.280 3.295 1.00 95.31 158 VAL A CA 1
ATOM 1223 C C . VAL A 1 158 ? -14.203 -5.212 3.462 1.00 95.31 158 VAL A C 1
ATOM 1225 O O . VAL A 1 158 ? -14.484 -4.035 3.256 1.00 95.31 158 VAL A O 1
ATOM 1228 N N . LEU A 1 159 ? -12.995 -5.632 3.835 1.00 95.06 159 LEU A N 1
ATOM 1229 C CA . LEU A 1 159 ? -11.816 -4.773 3.852 1.00 95.06 159 LEU A CA 1
ATOM 1230 C C . LEU A 1 159 ? -11.028 -5.009 2.561 1.00 95.06 159 LEU A C 1
ATOM 1232 O O . LEU A 1 159 ? -10.639 -6.141 2.274 1.00 95.06 159 LEU A O 1
ATOM 1236 N N . VAL A 1 160 ? -10.834 -3.952 1.774 1.00 96.38 160 VAL A N 1
ATOM 1237 C CA . VAL A 1 160 ? -9.994 -3.972 0.571 1.00 96.38 160 VAL A CA 1
ATOM 1238 C C . VAL A 1 160 ? -8.638 -3.402 0.957 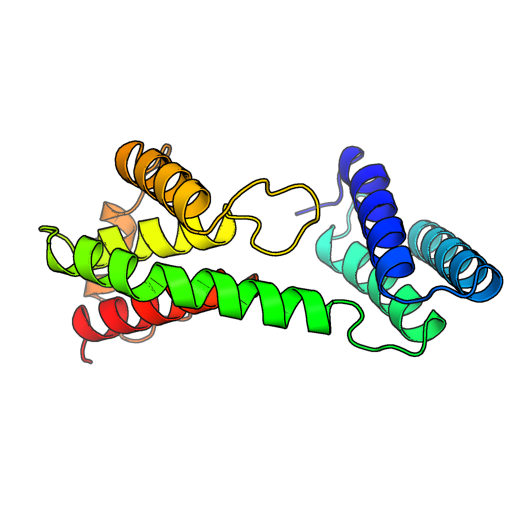1.00 96.38 160 VAL A C 1
ATOM 1240 O O . VAL A 1 160 ? -8.561 -2.250 1.364 1.00 96.38 160 VAL A O 1
ATOM 1243 N N . THR A 1 161 ? -7.603 -4.226 0.860 1.00 95.00 161 THR A N 1
ATOM 1244 C CA . THR A 1 161 ? -6.234 -3.914 1.293 1.00 95.00 161 THR A CA 1
ATOM 1245 C C . THR A 1 161 ? -5.418 -3.336 0.139 1.00 95.00 161 THR A C 1
ATOM 1247 O O . THR A 1 161 ? -5.728 -3.641 -1.016 1.00 95.00 161 THR A O 1
ATOM 1250 N N . ASP A 1 162 ? -4.349 -2.593 0.431 1.00 93.38 162 ASP A N 1
ATOM 1251 C CA . ASP A 1 162 ? -3.492 -1.981 -0.595 1.00 93.38 162 ASP A CA 1
ATOM 1252 C C . ASP A 1 162 ? -2.065 -2.564 -0.583 1.00 93.38 162 ASP A C 1
ATOM 1254 O O . ASP A 1 162 ? -1.713 -3.348 -1.471 1.00 93.38 162 ASP A O 1
ATOM 1258 N N . ASN A 1 163 ? -1.256 -2.278 0.447 1.00 93.44 163 ASN A N 1
ATOM 1259 C CA . ASN A 1 163 ? 0.189 -2.545 0.422 1.00 93.44 163 ASN A CA 1
ATOM 1260 C C . ASN A 1 163 ? 0.683 -3.625 1.410 1.00 93.44 163 ASN A C 1
ATOM 1262 O O . ASN A 1 163 ? 0.098 -3.915 2.455 1.00 93.44 163 ASN A O 1
ATOM 1266 N N . CYS A 1 164 ? 1.839 -4.231 1.099 1.00 93.75 164 CYS A N 1
ATOM 1267 C CA . CYS A 1 164 ? 2.611 -4.982 2.099 1.00 93.75 164 CYS A CA 1
ATOM 1268 C C . CYS A 1 164 ? 3.218 -4.017 3.129 1.00 93.75 164 CYS A C 1
ATOM 1270 O O . CYS A 1 164 ? 3.532 -2.875 2.812 1.00 93.75 164 CYS A O 1
ATOM 1272 N N . GLY A 1 165 ? 3.400 -4.477 4.363 1.00 92.69 165 GLY A N 1
ATOM 1273 C CA . GLY A 1 165 ? 3.643 -3.620 5.520 1.00 92.69 165 GLY A CA 1
ATOM 1274 C C . GLY A 1 165 ? 2.328 -3.163 6.153 1.00 92.69 165 GLY A C 1
ATOM 1275 O O . GLY A 1 165 ? 2.000 -3.626 7.242 1.00 92.69 165 GLY A O 1
ATOM 1276 N N . GLU A 1 166 ? 1.532 -2.355 5.443 1.00 95.00 166 GLU A N 1
ATOM 1277 C CA . GLU A 1 166 ? 0.184 -1.913 5.865 1.00 95.00 166 GLU A CA 1
ATOM 1278 C C . GLU A 1 166 ? -0.708 -3.091 6.289 1.00 95.00 166 GLU A C 1
ATOM 1280 O O . GLU A 1 166 ? -1.328 -3.055 7.353 1.00 95.00 166 GLU A O 1
ATOM 1285 N N . ILE A 1 167 ? -0.680 -4.186 5.520 1.00 96.44 167 ILE A N 1
ATOM 1286 C CA . ILE A 1 167 ? -1.474 -5.397 5.776 1.00 96.44 167 ILE A CA 1
ATOM 1287 C C . ILE A 1 167 ? -1.319 -5.964 7.203 1.00 96.44 167 ILE A C 1
ATOM 1289 O O . ILE A 1 167 ? -2.215 -6.636 7.722 1.00 96.44 167 ILE A O 1
ATOM 1293 N N . VAL A 1 168 ? -0.184 -5.708 7.864 1.00 96.50 168 VAL A N 1
ATOM 1294 C CA . VAL A 1 168 ? 0.058 -6.114 9.257 1.00 96.50 168 VAL A CA 1
ATOM 1295 C C . VAL A 1 168 ? -0.869 -5.360 10.215 1.00 96.50 168 VAL A C 1
ATOM 1297 O O . VAL A 1 168 ? -1.420 -5.964 11.136 1.00 96.50 168 VAL A O 1
ATOM 1300 N N . PHE A 1 169 ? -1.085 -4.069 9.973 1.00 96.56 169 PHE A N 1
ATOM 1301 C CA . PHE A 1 169 ? -1.976 -3.205 10.747 1.00 96.56 169 PHE A CA 1
ATOM 1302 C C . PHE A 1 169 ? -3.443 -3.456 10.372 1.00 96.56 169 PHE A C 1
ATOM 1304 O O . PHE A 1 169 ? -4.295 -3.552 11.255 1.00 96.56 169 PHE A O 1
ATOM 1311 N N . ASP A 1 170 ? -3.740 -3.689 9.091 1.00 97.44 170 ASP A N 1
ATOM 1312 C CA . ASP A 1 170 ? -5.085 -4.073 8.630 1.00 97.44 170 ASP A CA 1
ATOM 1313 C C . ASP A 1 170 ? -5.589 -5.357 9.288 1.00 97.44 170 ASP A C 1
ATOM 1315 O O . ASP A 1 170 ? -6.776 -5.502 9.591 1.00 97.44 170 ASP A O 1
ATOM 1319 N N . LYS A 1 171 ? -4.686 -6.306 9.555 1.00 97.38 171 LYS A N 1
ATOM 1320 C CA . LYS A 1 171 ? -5.017 -7.520 10.304 1.00 97.38 171 LYS A CA 1
ATOM 1321 C C . LYS A 1 171 ? -5.493 -7.200 11.725 1.00 97.38 171 LYS A C 1
ATOM 1323 O O . LYS A 1 171 ? -6.403 -7.869 12.219 1.00 97.38 171 LYS A O 1
ATOM 1328 N N . VAL A 1 172 ? -4.905 -6.193 12.372 1.00 97.69 172 VAL A N 1
ATOM 1329 C CA . VAL A 1 172 ? -5.347 -5.714 13.689 1.00 97.69 172 VAL A CA 1
ATOM 1330 C C . VAL A 1 172 ? -6.711 -5.038 13.576 1.00 97.69 172 VAL A C 1
ATOM 1332 O O . VAL A 1 172 ? -7.612 -5.372 14.340 1.00 97.69 172 VAL A O 1
ATOM 1335 N N . LEU A 1 173 ? -6.922 -4.195 12.562 1.00 97.75 173 LEU A N 1
ATOM 1336 C CA . LEU A 1 173 ? -8.239 -3.617 12.286 1.00 97.75 173 LEU A CA 1
ATOM 1337 C C . LEU A 1 173 ? -9.307 -4.700 12.064 1.00 97.75 173 LEU A C 1
ATOM 1339 O O . LEU A 1 173 ? -10.395 -4.621 12.626 1.00 97.75 173 LEU A O 1
ATOM 1343 N N . CYS A 1 174 ? -8.996 -5.764 11.320 1.00 96.88 174 CYS A N 1
ATOM 1344 C CA . CYS A 1 174 ? -9.901 -6.902 11.143 1.00 96.88 174 CYS A CA 1
ATOM 1345 C C . CYS A 1 174 ? -10.257 -7.586 12.470 1.00 96.88 174 CYS A C 1
ATOM 1347 O O . CYS A 1 174 ? -11.382 -8.064 12.634 1.00 96.88 174 CYS A O 1
ATOM 1349 N N . ARG A 1 175 ? -9.310 -7.667 13.411 1.00 96.62 175 ARG A N 1
ATOM 1350 C CA . ARG A 1 175 ? -9.558 -8.206 14.753 1.00 96.62 175 ARG A CA 1
ATOM 1351 C C . ARG A 1 175 ? -10.507 -7.303 15.538 1.00 96.62 175 ARG A C 1
ATOM 1353 O O . ARG A 1 175 ? -11.469 -7.822 16.100 1.00 96.62 175 ARG A O 1
ATOM 1360 N N . GLU A 1 176 ? -10.285 -5.992 15.536 1.00 97.00 176 GLU A N 1
ATOM 1361 C CA . GLU A 1 176 ? -11.153 -5.056 16.260 1.00 97.00 176 GLU A CA 1
ATOM 1362 C C . GLU A 1 176 ? -12.545 -4.946 15.622 1.00 97.00 176 GLU A C 1
ATOM 1364 O O . GLU A 1 176 ? -13.540 -4.936 16.338 1.00 97.00 176 GLU A O 1
ATOM 1369 N N . LEU A 1 177 ? -12.660 -5.014 14.290 1.00 95.88 177 LEU A N 1
ATOM 1370 C CA . LEU A 1 177 ? -13.952 -5.111 13.595 1.00 95.88 177 LEU A CA 1
ATOM 1371 C C . LEU A 1 177 ? -14.747 -6.356 14.022 1.00 95.88 177 LEU A C 1
ATOM 1373 O O . LEU A 1 177 ? -15.953 -6.272 14.247 1.00 95.88 177 LEU A O 1
ATOM 1377 N N . LYS A 1 178 ? -14.076 -7.507 14.169 1.00 94.12 178 LYS A N 1
ATOM 1378 C CA . LYS A 1 178 ? -14.700 -8.747 14.665 1.00 94.12 178 LYS A CA 1
ATOM 1379 C C . LYS A 1 178 ? -15.094 -8.667 16.138 1.00 94.12 178 LYS A C 1
ATOM 1381 O O . LYS A 1 178 ? -16.084 -9.272 16.525 1.00 94.12 178 LYS A O 1
ATOM 1386 N N . ARG A 1 179 ? -14.323 -7.962 16.968 1.00 93.81 179 ARG A N 1
ATOM 1387 C CA . ARG A 1 179 ? -14.669 -7.732 18.381 1.00 93.81 179 ARG A CA 1
ATOM 1388 C C . ARG A 1 179 ? -15.858 -6.787 18.516 1.00 93.81 179 ARG A C 1
ATOM 1390 O O . ARG A 1 179 ? -16.727 -7.036 19.343 1.00 93.81 179 ARG A O 1
ATOM 1397 N N . PHE A 1 180 ? -15.900 -5.747 17.686 1.00 93.50 180 PHE A N 1
ATOM 1398 C CA . PHE A 1 180 ? -16.987 -4.777 17.644 1.00 93.50 180 PHE A CA 1
ATOM 1399 C C . PHE A 1 180 ? -18.317 -5.430 17.246 1.00 93.50 180 PHE A C 1
ATOM 1401 O O . PHE A 1 180 ? -19.330 -5.204 17.898 1.00 93.50 180 PHE A O 1
ATOM 1408 N N . ASN A 1 181 ? -18.297 -6.295 16.227 1.00 88.25 181 ASN A N 1
ATOM 1409 C CA . ASN A 1 181 ? -19.450 -7.082 15.795 1.00 88.25 181 ASN A CA 1
ATOM 1410 C C . ASN A 1 181 ? -19.098 -8.576 15.735 1.00 88.25 181 ASN A C 1
ATOM 1412 O O . ASN A 1 181 ? -18.710 -9.065 14.672 1.00 88.25 181 ASN A O 1
ATOM 1416 N N . PRO A 1 182 ? -19.276 -9.329 16.834 1.00 77.56 182 PRO A N 1
ATOM 1417 C CA . PRO A 1 182 ? -18.948 -10.758 16.894 1.00 77.56 182 PRO A CA 1
ATOM 1418 C C . PRO A 1 182 ? -19.950 -11.672 16.157 1.00 77.56 182 PRO A C 1
ATOM 1420 O O . PRO A 1 182 ? -19.938 -12.883 16.381 1.00 77.56 182 PRO A O 1
ATOM 1423 N N . GLY A 1 183 ? -20.840 -11.091 15.341 1.00 63.97 183 GLY A N 1
ATOM 1424 C CA . GLY A 1 183 ? -21.946 -11.768 14.653 1.00 63.97 183 GLY A CA 1
ATOM 1425 C C . GLY A 1 183 ? -21.550 -12.655 13.479 1.00 63.97 183 GLY A C 1
ATOM 1426 O O . GLY A 1 183 ? -20.404 -12.564 12.987 1.00 63.97 183 GLY A O 1
#

pLDDT: mean 92.01, std 10.27, range [42.69, 98.5]

Radius of gyration: 19.58 Å; chains: 1; bounding box: 48×28×53 Å